Protein AF-A0AA35WGQ4-F1 (afdb_monomer_lite)

Foldseek 3Di:
DDDDDDDDDDDPQLVVQLVVCCCVQDAPNPQPLNDYSVVSSQVSVCVVVVHAGDDDDCNCVSDPGHHDD

Organism: Geodia barretti (NCBI:txid519541)

InterPro domains:
  IPR002716 PIN domain [PF01850] (4-64)
  IPR029060 PIN-like domain superfamily [SSF88723] (4-64)

Radius of gyration: 12.16 Å; chains: 1; bounding box: 21×31×33 Å

pLDDT: mean 95.72, std 4.84, range [68.31, 98.56]

Sequence (69 aa):
RRIAVTVVPFDAEQAELAASAYERYGKGRGHPAQLNFGDTFAYALASVWGLPLLYKGEDFSHTDTVAAV

Secondary structure (DSSP, 8-state):
-----------HHHHHHHHHHHHHHBTTSS-TT-B-HHHHHHHHHHHHHTPPBP-SSSTGGGSSPPBP-

Structure (mmCIF, N/CA/C/O backbone):
data_AF-A0AA35WGQ4-F1
#
_entry.id   AF-A0AA35WGQ4-F1
#
loop_
_atom_site.group_PDB
_atom_site.id
_atom_site.type_symbol
_atom_site.label_atom_id
_atom_site.label_alt_id
_atom_site.label_comp_id
_atom_site.label_asym_id
_atom_site.label_entity_id
_atom_site.label_seq_id
_atom_site.pdbx_PDB_ins_code
_atom_site.Cartn_x
_atom_site.Cartn_y
_atom_site.Cartn_z
_atom_site.occupancy
_atom_site.B_iso_or_equiv
_atom_site.auth_seq_id
_atom_site.auth_comp_id
_atom_site.auth_asym_id
_atom_site.auth_atom_id
_atom_site.pdbx_PDB_model_num
ATOM 1 N N . ARG A 1 1 ? -1.330 -15.538 23.100 1.00 68.31 1 ARG A N 1
ATOM 2 C CA . ARG A 1 1 ? -2.513 -15.714 22.219 1.00 68.31 1 ARG A CA 1
ATOM 3 C C . ARG A 1 1 ? -1.994 -15.734 20.783 1.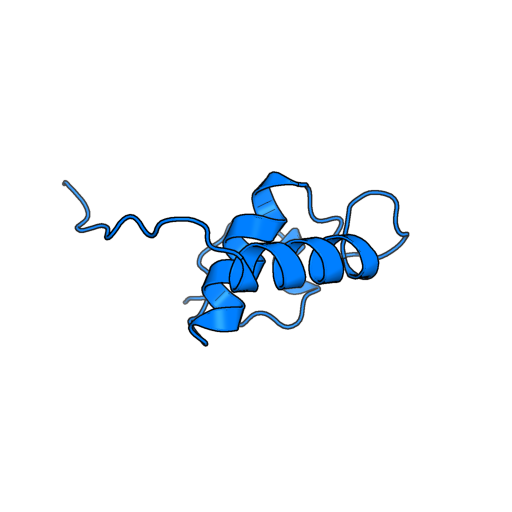00 68.31 1 ARG A C 1
ATOM 5 O O . ARG A 1 1 ? -1.314 -14.784 20.427 1.00 68.31 1 ARG A O 1
ATOM 12 N N . ARG A 1 2 ? -2.184 -16.813 20.010 1.00 78.25 2 ARG A N 1
ATOM 13 C CA . ARG A 1 2 ? -1.849 -16.815 18.572 1.00 78.25 2 ARG A CA 1
ATOM 14 C C . ARG A 1 2 ? -3.036 -16.239 17.811 1.00 78.25 2 ARG A C 1
ATOM 16 O O . ARG A 1 2 ? -4.171 -16.590 18.121 1.00 78.25 2 ARG A O 1
ATOM 23 N N . ILE A 1 3 ? -2.764 -15.330 16.888 1.00 85.38 3 ILE A N 1
ATOM 24 C CA . ILE A 1 3 ? -3.769 -14.770 15.987 1.00 85.38 3 ILE A CA 1
ATOM 25 C C . ILE A 1 3 ? -3.861 -15.727 14.795 1.00 85.38 3 ILE A C 1
ATOM 27 O O . ILE A 1 3 ? -2.829 -16.216 14.333 1.00 85.38 3 ILE A O 1
ATOM 31 N N . ALA A 1 4 ? -5.072 -16.042 14.339 1.00 90.62 4 ALA A N 1
ATOM 32 C CA . ALA A 1 4 ? -5.254 -16.780 13.095 1.00 90.62 4 ALA A CA 1
ATOM 33 C C . ALA A 1 4 ? -4.994 -15.812 11.934 1.00 90.62 4 ALA A C 1
ATOM 35 O O . ALA A 1 4 ? -5.721 -14.834 11.781 1.00 90.62 4 ALA A O 1
ATOM 36 N N . VAL A 1 5 ? -3.927 -16.054 11.173 1.00 93.81 5 VAL A N 1
ATOM 37 C CA . VAL A 1 5 ? -3.517 -15.226 10.033 1.00 93.81 5 VAL A CA 1
ATOM 38 C C . VAL A 1 5 ? -3.406 -16.127 8.813 1.00 93.81 5 VAL A C 1
ATOM 40 O O . VAL A 1 5 ? -2.767 -17.178 8.879 1.00 93.81 5 VAL A O 1
ATOM 43 N N . THR A 1 6 ? -4.005 -15.69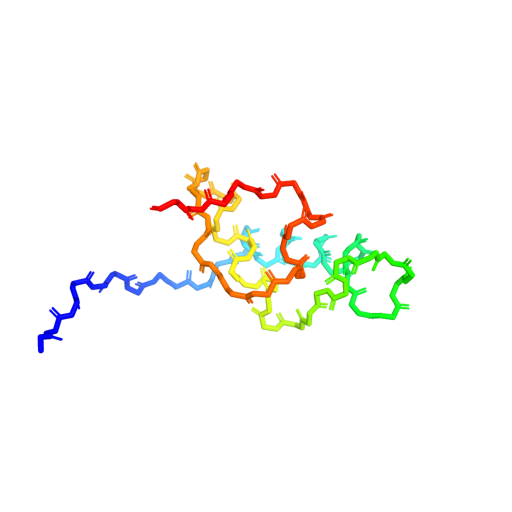9 7.708 1.00 94.69 6 THR A N 1
ATOM 44 C CA . THR A 1 6 ? -3.791 -16.306 6.393 1.00 94.69 6 THR A CA 1
ATOM 45 C C . THR A 1 6 ? -2.665 -15.553 5.702 1.00 94.69 6 THR A C 1
ATOM 47 O O . THR A 1 6 ? -2.750 -14.339 5.535 1.00 94.69 6 THR A O 1
ATOM 50 N N . VAL A 1 7 ? -1.607 -16.263 5.311 1.00 95.44 7 VAL A N 1
ATOM 51 C CA . VAL A 1 7 ? -0.524 -15.686 4.505 1.00 95.44 7 VAL A CA 1
ATOM 52 C C . VAL A 1 7 ? -0.907 -15.803 3.038 1.00 95.44 7 VAL A C 1
ATOM 54 O O . VAL A 1 7 ? -1.211 -16.898 2.566 1.00 95.44 7 VAL A O 1
ATOM 57 N N . VAL A 1 8 ? -0.889 -14.678 2.333 1.00 96.38 8 VAL A N 1
ATOM 58 C CA . VAL A 1 8 ? -1.249 -14.598 0.916 1.00 96.38 8 VAL A CA 1
ATOM 59 C C . VAL A 1 8 ? 0.032 -14.456 0.088 1.00 96.38 8 VAL A C 1
ATOM 61 O O . VAL A 1 8 ? 0.865 -13.612 0.426 1.00 96.38 8 VAL A O 1
ATOM 64 N N . PRO A 1 9 ? 0.237 -15.272 -0.963 1.00 97.38 9 PRO A N 1
ATOM 65 C CA . PRO A 1 9 ? 1.325 -15.062 -1.911 1.00 97.38 9 PRO A CA 1
ATOM 66 C C . PRO A 1 9 ? 1.167 -13.735 -2.658 1.00 97.38 9 PRO A C 1
ATOM 68 O O . PRO A 1 9 ? 0.056 -13.337 -3.002 1.00 97.38 9 PRO A O 1
ATOM 71 N N . PHE A 1 10 ? 2.288 -13.083 -2.951 1.00 97.50 10 PHE A N 1
ATOM 72 C CA . PHE A 1 10 ? 2.299 -11.913 -3.820 1.00 97.50 10 PHE A CA 1
ATOM 73 C C . PHE A 1 10 ? 2.263 -12.364 -5.282 1.00 97.50 10 PHE A C 1
ATOM 75 O O . PHE A 1 10 ? 3.126 -13.136 -5.710 1.00 97.50 10 PHE A O 1
ATOM 82 N N . ASP A 1 11 ? 1.259 -11.916 -6.026 1.00 98.06 11 ASP A N 1
ATOM 83 C CA . ASP A 1 11 ? 1.026 -12.288 -7.422 1.00 98.06 11 ASP A CA 1
ATOM 84 C C . ASP A 1 11 ? 1.246 -11.103 -8.382 1.00 98.06 11 ASP A C 1
ATOM 86 O O . ASP A 1 11 ? 1.661 -10.013 -7.984 1.00 98.06 11 ASP A O 1
ATOM 90 N N . ALA A 1 12 ? 1.028 -11.344 -9.676 1.00 98.50 12 ALA A N 1
ATOM 91 C CA . ALA A 1 12 ? 1.261 -10.351 -10.721 1.00 98.50 12 ALA A CA 1
ATOM 92 C C . ALA A 1 12 ? 0.300 -9.153 -10.637 1.00 98.50 12 ALA A C 1
ATOM 94 O O . ALA A 1 12 ? 0.728 -8.022 -10.852 1.00 98.50 12 ALA A O 1
ATOM 95 N N . GLU A 1 13 ? -0.966 -9.380 -10.278 1.00 98.38 13 GLU A N 1
ATOM 96 C CA . GLU A 1 13 ? -1.959 -8.309 -10.141 1.00 98.38 13 GLU A CA 1
ATOM 97 C C . GLU A 1 13 ? -1.576 -7.370 -8.990 1.00 98.38 13 GLU A C 1
ATOM 99 O O . GLU A 1 13 ? -1.544 -6.147 -9.144 1.00 98.38 13 GLU A O 1
ATOM 104 N N . GLN A 1 14 ? -1.173 -7.942 -7.852 1.00 98.56 14 GLN A N 1
ATOM 105 C CA . GLN A 1 14 ? -0.661 -7.166 -6.728 1.00 98.56 14 GLN A CA 1
ATOM 106 C C . GLN A 1 14 ? 0.640 -6.428 -7.088 1.00 98.56 14 GLN A C 1
ATOM 108 O O . GLN A 1 14 ? 0.845 -5.308 -6.623 1.00 98.56 14 GLN A O 1
ATOM 113 N N . ALA A 1 15 ? 1.506 -7.002 -7.931 1.00 98.50 15 ALA A N 1
ATOM 114 C CA . ALA A 1 15 ? 2.738 -6.353 -8.386 1.00 98.50 15 ALA A CA 1
ATOM 115 C C . ALA A 1 15 ? 2.477 -5.107 -9.247 1.00 98.50 15 ALA A C 1
ATOM 117 O O . ALA A 1 15 ? 3.094 -4.063 -9.017 1.00 98.50 15 ALA A O 1
ATOM 118 N N . GLU A 1 16 ? 1.549 -5.188 -10.199 1.00 98.56 16 GLU A N 1
ATOM 119 C CA . GLU A 1 16 ? 1.148 -4.049 -11.036 1.00 98.56 16 GLU A CA 1
ATOM 120 C C . GLU A 1 16 ? 0.533 -2.925 -10.193 1.00 98.56 16 GLU A C 1
ATOM 122 O O . GLU A 1 16 ? 0.862 -1.741 -10.359 1.00 98.56 16 GLU A O 1
ATOM 127 N N . LEU A 1 17 ? -0.312 -3.296 -9.229 1.00 98.31 17 LEU A N 1
ATOM 128 C CA . LEU A 1 17 ? -0.955 -2.334 -8.347 1.00 98.31 17 LEU A CA 1
ATOM 129 C C . LEU A 1 17 ? 0.034 -1.706 -7.358 1.00 98.31 17 LEU A C 1
ATOM 131 O O . LEU A 1 17 ? -0.022 -0.501 -7.124 1.00 98.31 17 LEU A O 1
ATOM 135 N N . ALA A 1 18 ? 0.981 -2.481 -6.827 1.00 98.56 18 ALA A N 1
ATOM 136 C CA . ALA A 1 18 ? 2.045 -1.980 -5.961 1.00 98.56 18 ALA A CA 1
ATOM 137 C C . ALA A 1 18 ? 2.941 -0.963 -6.687 1.00 98.56 18 ALA A C 1
ATOM 139 O O . ALA A 1 18 ? 3.270 0.082 -6.120 1.00 98.56 18 ALA A O 1
ATOM 140 N N . ALA A 1 19 ? 3.298 -1.225 -7.950 1.00 98.44 19 ALA A N 1
ATOM 141 C CA . ALA A 1 19 ? 4.063 -0.287 -8.770 1.00 98.44 19 ALA A CA 1
ATOM 142 C C . ALA A 1 19 ? 3.294 1.027 -8.983 1.00 98.44 19 ALA A C 1
ATOM 144 O O . ALA A 1 19 ? 3.824 2.106 -8.707 1.00 98.44 19 ALA A O 1
ATOM 145 N N . SER A 1 20 ? 2.018 0.930 -9.366 1.00 98.12 20 SER A N 1
ATOM 146 C CA . SER A 1 20 ? 1.129 2.087 -9.541 1.00 98.12 20 SER A CA 1
ATOM 147 C C . SER A 1 20 ? 0.960 2.885 -8.239 1.00 98.12 20 SER A C 1
ATOM 149 O O . SER A 1 20 ? 1.018 4.118 -8.230 1.00 98.12 20 SER A O 1
ATOM 151 N N . ALA A 1 21 ? 0.824 2.192 -7.106 1.00 98.12 21 ALA A N 1
ATOM 152 C CA . ALA A 1 21 ? 0.752 2.804 -5.785 1.00 98.12 21 ALA A CA 1
ATOM 153 C C . ALA A 1 21 ? 2.048 3.539 -5.430 1.00 98.12 21 ALA A C 1
ATOM 155 O O . ALA A 1 21 ? 1.996 4.651 -4.908 1.00 98.12 21 ALA A O 1
ATOM 156 N N . TYR A 1 22 ? 3.216 2.972 -5.742 1.00 98.44 22 TYR A N 1
ATOM 157 C CA . TYR A 1 22 ? 4.497 3.632 -5.490 1.00 98.44 22 TYR A CA 1
ATOM 158 C C . TYR A 1 22 ? 4.695 4.881 -6.355 1.00 98.44 22 TYR A C 1
ATOM 160 O O . TYR A 1 22 ? 5.277 5.867 -5.905 1.00 98.44 22 TYR A O 1
ATOM 168 N N . GLU A 1 23 ? 4.226 4.870 -7.599 1.00 98.19 23 GLU A N 1
ATOM 169 C CA . GLU A 1 23 ? 4.267 6.053 -8.462 1.00 98.19 23 GLU A CA 1
ATOM 170 C C . GLU A 1 23 ? 3.410 7.193 -7.906 1.00 98.19 23 GLU A C 1
ATOM 172 O O . GLU A 1 23 ? 3.856 8.342 -7.898 1.00 98.19 23 GLU A O 1
ATOM 177 N N . ARG A 1 24 ? 2.222 6.871 -7.383 1.00 98.00 24 ARG A N 1
ATOM 178 C CA . ARG A 1 24 ? 1.261 7.851 -6.858 1.00 98.00 24 ARG A CA 1
ATOM 179 C C . ARG A 1 24 ? 1.583 8.326 -5.440 1.00 98.00 24 ARG A C 1
ATOM 181 O O . ARG A 1 24 ? 1.500 9.516 -5.152 1.00 98.00 24 ARG A O 1
ATOM 188 N N . TYR A 1 25 ? 1.925 7.398 -4.556 1.00 98.25 25 TYR A N 1
ATOM 189 C CA . TYR A 1 25 ? 1.992 7.603 -3.108 1.00 98.25 25 TYR A CA 1
ATOM 190 C C . TYR A 1 25 ? 3.387 7.404 -2.520 1.00 98.25 25 TYR A C 1
ATOM 192 O O . TYR A 1 25 ? 3.591 7.680 -1.338 1.00 98.25 25 TYR A O 1
ATOM 200 N N . GLY A 1 26 ? 4.341 6.932 -3.324 1.00 97.88 26 GLY A N 1
ATOM 201 C CA . GLY A 1 26 ? 5.648 6.508 -2.849 1.00 97.88 26 GLY A CA 1
ATOM 202 C C . GLY A 1 26 ? 6.492 7.626 -2.245 1.00 97.88 26 GLY A C 1
ATOM 203 O O . GLY A 1 26 ? 6.397 8.810 -2.592 1.00 97.88 26 GLY A O 1
ATOM 204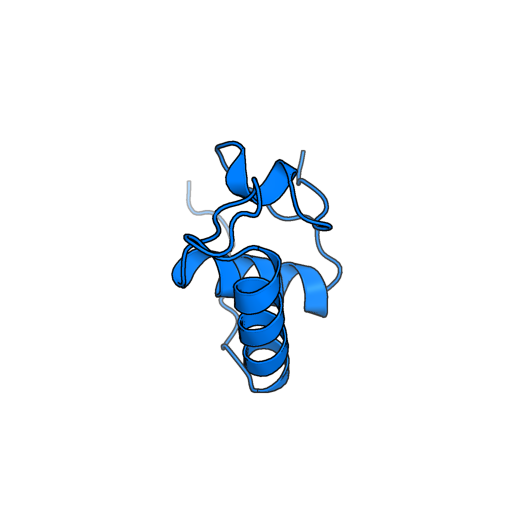 N N . LYS A 1 27 ? 7.388 7.231 -1.346 1.00 97.75 27 LYS A N 1
ATOM 205 C CA . LYS A 1 27 ? 8.364 8.118 -0.724 1.00 97.75 27 LYS A CA 1
ATOM 206 C C . LYS A 1 27 ? 9.206 8.830 -1.782 1.00 97.75 27 LYS A C 1
ATOM 208 O O . LYS A 1 27 ? 9.721 8.215 -2.714 1.00 97.75 27 LYS A O 1
ATOM 213 N N . GLY A 1 28 ? 9.353 10.145 -1.633 1.00 96.25 28 GLY A N 1
ATOM 214 C CA . GLY A 1 28 ? 10.090 10.978 -2.589 1.00 96.25 28 GLY A CA 1
ATOM 215 C C . GLY A 1 28 ? 9.317 11.351 -3.862 1.00 96.25 28 GLY A C 1
ATOM 216 O O . GLY A 1 28 ? 9.879 12.029 -4.716 1.00 96.25 28 GLY A O 1
ATOM 217 N N . ARG A 1 29 ? 8.032 10.981 -3.987 1.00 95.38 29 ARG A N 1
ATOM 218 C CA . ARG A 1 29 ? 7.150 11.432 -5.086 1.00 95.38 29 ARG A CA 1
ATOM 219 C C . ARG A 1 29 ? 6.468 12.781 -4.833 1.00 95.38 29 ARG A C 1
ATOM 221 O O . ARG A 1 29 ? 5.800 13.302 -5.714 1.00 95.38 29 ARG A O 1
ATOM 228 N N . GLY A 1 30 ? 6.624 13.342 -3.632 1.00 96.00 30 GLY A N 1
ATOM 229 C CA . GLY A 1 30 ? 5.968 14.590 -3.217 1.00 96.00 30 GLY A CA 1
ATOM 230 C C . GLY A 1 30 ? 4.548 14.419 -2.659 1.00 96.00 30 GLY A C 1
ATOM 231 O O . GLY A 1 30 ? 3.935 15.403 -2.262 1.00 96.00 30 GLY A O 1
ATOM 232 N N . HIS A 1 31 ? 4.035 13.187 -2.579 1.00 96.75 31 HIS A N 1
ATOM 233 C CA . HIS A 1 31 ? 2.712 12.893 -2.026 1.00 96.75 31 HIS A CA 1
ATOM 234 C C . HIS A 1 31 ? 2.743 12.728 -0.488 1.00 96.75 31 HIS A C 1
ATOM 236 O O . HIS A 1 31 ? 3.647 12.052 -0.001 1.00 96.75 31 HIS A O 1
ATOM 242 N N . PRO A 1 32 ? 1.776 13.247 0.299 1.00 96.75 32 PRO A N 1
ATOM 243 C CA . PRO A 1 32 ? 1.797 13.163 1.770 1.00 96.75 32 PRO A CA 1
ATOM 244 C C . PRO A 1 32 ? 1.936 11.751 2.365 1.00 96.75 32 PRO A C 1
ATOM 246 O O . PRO A 1 32 ? 2.623 11.593 3.364 1.00 96.75 32 PRO A O 1
ATOM 249 N N . ALA A 1 33 ? 1.344 10.736 1.726 1.00 96.81 33 ALA A N 1
ATOM 250 C CA . ALA A 1 33 ? 1.411 9.331 2.157 1.00 96.81 33 ALA A CA 1
ATOM 251 C C . ALA A 1 33 ? 2.839 8.775 2.327 1.00 96.81 33 ALA A C 1
ATOM 253 O O . ALA A 1 33 ? 3.076 7.968 3.214 1.00 96.81 33 ALA A O 1
ATOM 254 N N . GLN A 1 34 ? 3.787 9.196 1.478 1.00 97.44 34 GLN A N 1
ATOM 255 C CA . GLN A 1 34 ? 5.198 8.777 1.520 1.00 97.44 34 GLN A CA 1
ATOM 256 C C . GLN A 1 34 ? 5.429 7.254 1.673 1.00 97.44 34 GLN A C 1
ATOM 258 O O . GLN A 1 34 ? 6.389 6.846 2.332 1.00 97.44 34 GLN A O 1
ATOM 263 N N . LEU A 1 35 ? 4.607 6.419 1.021 1.00 98.00 35 LEU A N 1
ATOM 264 C CA . LEU A 1 35 ? 4.674 4.957 1.139 1.00 98.00 35 LEU A CA 1
ATOM 265 C C . LEU A 1 35 ? 6.067 4.425 0.780 1.00 98.00 35 LEU A C 1
ATOM 267 O O . LEU A 1 35 ? 6.650 4.773 -0.253 1.00 98.00 35 LEU A O 1
ATOM 271 N N . ASN A 1 36 ? 6.613 3.547 1.612 1.00 97.25 36 ASN A N 1
ATOM 272 C CA . ASN A 1 36 ? 7.833 2.816 1.295 1.00 97.25 36 ASN A CA 1
ATOM 273 C C . ASN A 1 36 ? 7.530 1.582 0.416 1.00 97.25 36 ASN A C 1
ATOM 275 O O . ASN A 1 36 ? 6.377 1.243 0.164 1.00 97.25 36 ASN A O 1
ATOM 279 N N . PHE A 1 37 ? 8.570 0.891 -0.060 1.00 96.12 37 PHE A N 1
ATOM 280 C CA . PHE A 1 37 ? 8.396 -0.302 -0.900 1.00 96.12 37 PHE A CA 1
ATOM 281 C C . PHE A 1 37 ? 7.575 -1.407 -0.207 1.00 96.12 37 PHE A C 1
ATOM 283 O O . PHE A 1 37 ? 6.681 -1.978 -0.818 1.00 96.12 37 PHE A O 1
ATOM 290 N N . GLY A 1 38 ? 7.819 -1.664 1.080 1.00 96.50 38 GLY A N 1
ATOM 291 C CA . GLY A 1 38 ? 7.065 -2.622 1.894 1.00 96.50 38 GLY A CA 1
ATOM 292 C C . GLY A 1 38 ? 5.580 -2.273 2.038 1.00 96.50 38 GLY A C 1
ATOM 293 O O . GLY A 1 38 ? 4.728 -3.157 1.974 1.00 96.50 38 GLY A O 1
ATOM 294 N N . ASP A 1 39 ? 5.256 -0.986 2.156 1.00 97.94 39 ASP A N 1
ATOM 295 C CA . ASP A 1 39 ? 3.870 -0.523 2.292 1.00 97.94 39 ASP A CA 1
ATOM 296 C C . ASP A 1 39 ? 3.037 -0.827 1.044 1.00 97.94 39 ASP A C 1
ATOM 298 O O . ASP A 1 39 ? 1.837 -1.083 1.140 1.00 97.94 39 ASP A O 1
ATOM 302 N N . THR A 1 40 ? 3.671 -0.854 -0.132 1.00 98.06 40 THR A N 1
ATOM 303 C CA . THR A 1 40 ? 2.963 -1.127 -1.389 1.00 98.06 40 THR A CA 1
ATOM 304 C C . THR A 1 40 ? 2.426 -2.551 -1.481 1.00 98.06 40 THR A C 1
ATOM 306 O O . THR A 1 40 ? 1.397 -2.755 -2.115 1.00 98.06 40 THR A O 1
ATOM 309 N N . PHE A 1 41 ? 3.031 -3.520 -0.784 1.00 98.12 41 PHE A N 1
ATOM 310 C CA . PHE A 1 41 ? 2.493 -4.881 -0.688 1.00 98.12 41 PHE A CA 1
ATOM 311 C C . PHE A 1 41 ? 1.194 -4.907 0.119 1.00 98.12 41 PHE A C 1
ATOM 313 O O . PHE A 1 41 ? 0.212 -5.523 -0.292 1.00 98.12 41 PHE A O 1
ATOM 320 N N . ALA A 1 42 ? 1.178 -4.207 1.257 1.00 97.69 42 ALA A N 1
ATOM 321 C CA . ALA A 1 42 ? -0.005 -4.099 2.104 1.00 97.69 42 ALA A CA 1
ATOM 322 C C . ALA A 1 42 ? -1.132 -3.335 1.395 1.00 97.69 42 ALA A C 1
ATOM 324 O O . ALA A 1 42 ? -2.276 -3.789 1.396 1.00 97.69 42 ALA A O 1
ATOM 325 N N . TYR A 1 43 ? -0.791 -2.221 0.737 1.00 98.38 43 TYR A N 1
ATOM 326 C CA . TYR A 1 43 ? -1.711 -1.455 -0.100 1.00 98.38 43 TYR A CA 1
ATOM 327 C C . TYR A 1 43 ? -2.312 -2.324 -1.209 1.00 98.38 43 TYR A C 1
ATOM 329 O O . TYR A 1 43 ? -3.532 -2.357 -1.369 1.00 98.38 43 TYR A O 1
ATOM 337 N N . ALA A 1 44 ? -1.469 -3.040 -1.960 1.00 98.50 44 ALA A N 1
ATOM 338 C CA . ALA A 1 44 ? -1.905 -3.829 -3.102 1.00 98.50 44 ALA A CA 1
ATOM 339 C C . ALA A 1 44 ? -2.846 -4.957 -2.678 1.00 98.50 44 ALA A C 1
ATOM 341 O O . ALA A 1 44 ? -3.934 -5.073 -3.234 1.00 98.50 44 ALA A O 1
ATOM 342 N N . LEU A 1 45 ? -2.485 -5.732 -1.651 1.00 98.31 45 LEU A N 1
ATOM 343 C CA . LEU A 1 45 ? -3.342 -6.808 -1.155 1.00 98.31 45 LEU A CA 1
ATOM 344 C C . LEU A 1 45 ? -4.700 -6.278 -0.671 1.00 9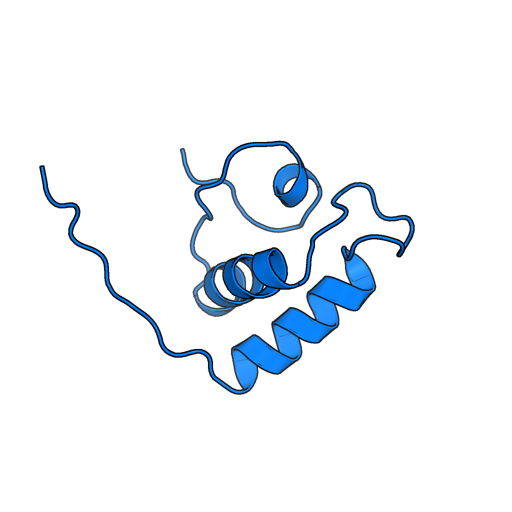8.31 45 LEU A C 1
ATOM 346 O O . LEU A 1 45 ? -5.738 -6.817 -1.051 1.00 98.31 45 LEU A O 1
ATOM 350 N N . ALA A 1 46 ? -4.700 -5.209 0.133 1.00 98.00 46 ALA A N 1
ATOM 351 C CA . ALA A 1 46 ? -5.930 -4.591 0.627 1.00 98.00 46 ALA A CA 1
ATOM 352 C C . ALA A 1 46 ? -6.822 -4.100 -0.524 1.00 98.00 46 ALA A C 1
ATOM 354 O O . ALA A 1 46 ? -8.034 -4.307 -0.504 1.00 98.00 46 ALA A O 1
ATOM 355 N N . SER A 1 47 ? -6.211 -3.511 -1.550 1.00 97.56 47 SER A N 1
ATOM 356 C CA . SER A 1 47 ? -6.915 -2.941 -2.697 1.00 97.56 47 SER A CA 1
ATOM 357 C C . SER A 1 47 ? -7.482 -4.010 -3.633 1.00 97.56 47 SER A C 1
ATOM 359 O O . SER A 1 47 ? -8.653 -3.923 -3.993 1.00 97.56 47 SER A O 1
ATOM 361 N N . VAL A 1 48 ? -6.708 -5.050 -3.976 1.00 97.75 48 VAL A N 1
ATOM 362 C CA . VAL A 1 48 ? -7.187 -6.167 -4.818 1.00 97.75 48 VAL A CA 1
ATOM 363 C C . VAL A 1 48 ? -8.336 -6.903 -4.128 1.00 97.75 48 VAL A C 1
ATOM 365 O O . VAL A 1 48 ? -9.322 -7.265 -4.764 1.00 97.75 48 VAL A O 1
ATOM 368 N N . TRP A 1 49 ? -8.242 -7.114 -2.813 1.00 96.62 49 TRP A N 1
ATOM 369 C CA . TRP A 1 49 ? -9.256 -7.868 -2.068 1.00 96.62 49 TRP A CA 1
ATOM 370 C C . TRP A 1 49 ? -10.418 -6.995 -1.576 1.00 96.62 49 TRP A C 1
ATOM 372 O O . TRP A 1 49 ? -11.384 -7.523 -1.025 1.00 96.62 49 TRP A O 1
ATOM 382 N N . GLY A 1 50 ? -10.341 -5.671 -1.752 1.00 96.44 50 GLY A N 1
ATOM 383 C CA . GLY A 1 50 ? -11.339 -4.724 -1.253 1.00 96.44 50 GLY A CA 1
ATOM 384 C C . GLY A 1 50 ? -11.502 -4.764 0.270 1.00 96.44 50 GLY A C 1
ATOM 385 O O . GLY A 1 50 ? -12.605 -4.555 0.778 1.00 96.44 50 GLY A O 1
ATOM 386 N N . LEU A 1 51 ? -10.431 -5.082 1.002 1.00 97.19 51 LEU A N 1
ATOM 387 C CA . LEU A 1 51 ? -10.448 -5.218 2.456 1.00 97.19 51 LEU A CA 1
ATOM 388 C C . LEU A 1 51 ? -9.845 -3.988 3.140 1.00 97.19 51 LEU A C 1
ATOM 390 O O . LEU A 1 51 ? -8.897 -3.396 2.624 1.00 97.19 51 LEU A O 1
ATOM 394 N N . PRO A 1 52 ? -10.346 -3.617 4.331 1.00 97.56 52 PRO A N 1
ATOM 395 C CA . PRO A 1 52 ? -9.739 -2.551 5.106 1.00 97.56 52 PRO A CA 1
ATOM 396 C C . PRO A 1 52 ? -8.346 -2.959 5.605 1.00 97.56 52 PRO A C 1
ATOM 398 O O . PRO A 1 52 ? -8.111 -4.111 5.982 1.00 97.56 52 PRO A O 1
ATOM 401 N N . LEU A 1 53 ? -7.426 -1.996 5.642 1.00 97.38 53 LEU A N 1
ATOM 402 C CA . LEU A 1 53 ? -6.049 -2.195 6.074 1.00 97.38 53 LEU A CA 1
ATOM 403 C C . LEU A 1 53 ? -5.880 -1.764 7.533 1.00 97.38 53 LEU A C 1
ATOM 405 O O . LEU A 1 53 ? -6.179 -0.629 7.902 1.00 97.38 53 LEU A O 1
ATOM 409 N N . LEU A 1 54 ? -5.361 -2.666 8.366 1.00 96.12 54 LEU A N 1
ATOM 410 C CA . LEU A 1 54 ? -4.933 -2.333 9.721 1.00 96.12 54 LEU A CA 1
ATOM 411 C C . LEU A 1 54 ? -3.488 -1.832 9.686 1.00 96.12 54 LEU A C 1
ATOM 413 O O . LEU A 1 54 ? -2.578 -2.579 9.328 1.00 96.12 54 LEU A O 1
ATOM 417 N N . TYR A 1 55 ? -3.271 -0.589 10.100 1.00 95.25 55 TYR A N 1
ATOM 418 C CA . TYR A 1 55 ? -1.952 0.034 10.147 1.00 95.25 55 TYR A CA 1
ATOM 419 C C . TYR A 1 55 ? -1.820 0.957 11.362 1.00 95.25 55 TYR A C 1
ATOM 421 O O . TYR A 1 55 ? -2.781 1.242 12.075 1.00 95.25 55 TYR A O 1
ATOM 429 N N . LYS A 1 56 ? -0.595 1.422 11.607 1.00 94.38 56 LYS A N 1
ATOM 430 C CA . LYS A 1 56 ? -0.286 2.461 12.590 1.00 94.38 56 LYS A CA 1
ATOM 431 C C . LYS A 1 56 ? 0.505 3.566 11.899 1.00 94.38 56 LYS A C 1
ATOM 433 O O . LYS A 1 56 ? 1.402 3.257 11.123 1.00 94.38 56 LYS A O 1
ATOM 438 N N . GLY A 1 57 ? 0.228 4.819 12.254 1.00 90.88 57 GLY A N 1
ATOM 439 C CA . GLY A 1 57 ? 0.819 5.998 11.616 1.00 90.88 57 GLY A CA 1
ATOM 440 C C . GLY A 1 57 ? -0.168 6.661 10.657 1.00 90.88 57 GLY A C 1
ATOM 441 O O . GLY A 1 57 ? -1.344 6.308 10.657 1.00 90.88 57 GLY A O 1
ATOM 442 N N . GLU A 1 58 ? 0.318 7.607 9.857 1.00 89.94 58 GLU A N 1
ATOM 443 C CA . GLU A 1 58 ? -0.509 8.428 8.953 1.00 89.94 58 GLU A CA 1
ATOM 444 C C . GLU A 1 58 ? -0.257 8.131 7.466 1.00 89.94 58 GLU A C 1
ATOM 446 O O . GLU A 1 58 ? -0.942 8.651 6.595 1.00 89.94 58 GLU A O 1
ATOM 451 N N . ASP A 1 59 ? 0.701 7.263 7.147 1.00 91.62 59 ASP A N 1
ATOM 452 C CA . ASP A 1 59 ? 1.142 7.031 5.769 1.00 91.62 59 ASP A CA 1
ATOM 453 C C . ASP A 1 59 ? -0.034 6.572 4.880 1.00 91.62 59 ASP A C 1
ATOM 455 O O . ASP A 1 59 ? -0.340 7.178 3.851 1.00 91.62 59 ASP A O 1
ATOM 459 N N . PHE A 1 60 ? -0.788 5.567 5.334 1.00 96.19 60 PHE A N 1
ATOM 460 C CA . PHE A 1 60 ? -1.961 5.064 4.616 1.00 96.19 60 PHE A CA 1
ATOM 461 C C . PHE A 1 60 ? -3.196 5.974 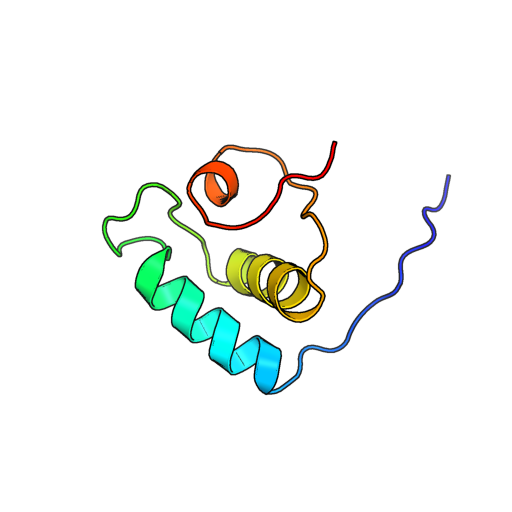4.721 1.00 96.19 60 PHE A C 1
ATOM 463 O O . PHE A 1 60 ? -4.061 5.886 3.849 1.00 96.19 60 PHE A O 1
ATOM 470 N N . SER A 1 61 ? -3.286 6.881 5.706 1.00 95.19 61 SER A N 1
ATOM 471 C CA . SER A 1 61 ? -4.456 7.773 5.861 1.00 95.19 61 SER A CA 1
ATOM 472 C C . SER A 1 61 ? -4.555 8.815 4.741 1.00 95.19 61 SER A C 1
ATOM 474 O O . SER A 1 61 ? -5.623 9.369 4.486 1.00 95.19 61 SER A O 1
ATOM 476 N N . HIS A 1 62 ? -3.456 9.036 4.018 1.00 96.44 62 HIS A N 1
ATOM 477 C CA . HIS A 1 62 ? -3.404 9.870 2.822 1.00 96.44 62 HIS A CA 1
ATOM 478 C C . HIS A 1 62 ? -3.597 9.089 1.513 1.00 96.44 62 HIS A C 1
ATOM 480 O O . HIS A 1 62 ? -3.451 9.657 0.434 1.00 96.44 62 HIS A O 1
ATOM 486 N N . THR A 1 63 ? -3.904 7.797 1.575 1.00 97.00 63 THR A N 1
ATOM 487 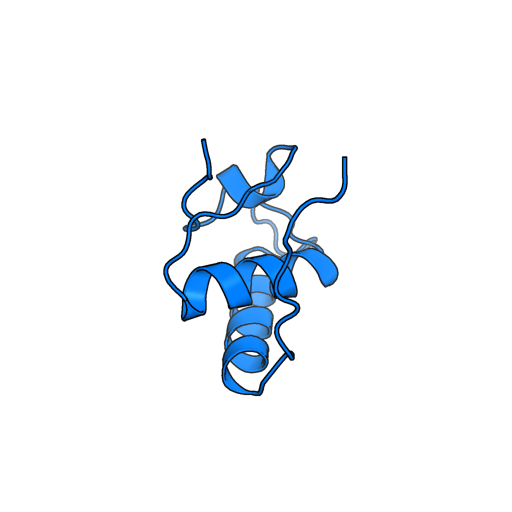C CA . THR A 1 63 ? -4.200 6.978 0.391 1.00 97.00 63 THR A CA 1
ATOM 488 C C . THR A 1 63 ? -5.710 6.843 0.188 1.00 97.00 63 THR A C 1
ATOM 490 O O . THR A 1 63 ? -6.506 7.437 0.908 1.00 97.00 63 THR A O 1
ATOM 493 N N . ASP A 1 64 ? -6.116 6.071 -0.811 1.00 96.50 64 ASP A N 1
ATOM 494 C CA . ASP A 1 64 ? -7.502 5.658 -1.045 1.00 96.50 64 ASP A CA 1
ATOM 495 C C . ASP A 1 64 ? -7.875 4.328 -0.360 1.00 96.50 64 ASP A C 1
ATOM 497 O O . ASP A 1 64 ? -8.965 3.802 -0.589 1.00 96.50 64 ASP A O 1
ATOM 501 N N . THR A 1 65 ? -7.015 3.787 0.511 1.00 96.19 65 THR A N 1
ATOM 502 C CA . THR A 1 65 ? -7.358 2.607 1.321 1.00 96.19 65 THR A CA 1
ATOM 503 C C . THR A 1 65 ? -8.364 2.937 2.423 1.00 96.19 65 THR A C 1
ATOM 505 O O . THR A 1 65 ? -8.442 4.060 2.923 1.00 96.19 65 THR A O 1
ATOM 508 N N . VAL A 1 66 ? -9.133 1.930 2.841 1.00 96.56 66 VAL A N 1
ATOM 509 C CA . VAL A 1 66 ? -10.037 2.034 3.993 1.00 96.56 66 VAL A CA 1
ATOM 510 C C . VAL A 1 66 ? -9.302 1.559 5.243 1.00 96.56 66 VAL A C 1
ATOM 512 O O . VAL A 1 66 ? -8.771 0.451 5.260 1.00 96.56 66 VAL A O 1
ATOM 515 N N . ALA A 1 67 ? -9.287 2.366 6.302 1.00 96.12 67 ALA A N 1
ATOM 516 C CA . ALA A 1 67 ? -8.708 1.959 7.579 1.00 96.12 67 ALA A CA 1
ATOM 517 C C . ALA A 1 67 ? -9.572 0.891 8.269 1.00 96.12 67 ALA A C 1
ATOM 519 O O . ALA A 1 67 ? -10.796 1.022 8.350 1.00 96.12 67 ALA A O 1
ATOM 520 N N . ALA A 1 68 ? -8.935 -0.155 8.794 1.00 95.56 68 ALA A N 1
ATOM 521 C CA . ALA A 1 68 ? -9.588 -1.085 9.710 1.00 95.56 68 ALA A CA 1
ATOM 522 C C . ALA A 1 68 ? -9.751 -0.434 11.095 1.00 95.56 68 ALA A C 1
ATOM 524 O O . ALA A 1 68 ? -8.830 0.230 11.574 1.00 95.56 68 ALA A O 1
ATOM 525 N N . VAL A 1 69 ? -10.915 -0.635 11.721 1.00 83.69 69 VAL A N 1
ATOM 526 C CA . VAL A 1 69 ? -11.264 -0.133 13.065 1.00 83.69 69 VAL A CA 1
ATOM 527 C C . VAL A 1 69 ? -11.121 -1.197 14.144 1.00 83.69 69 VAL A C 1
ATOM 529 O O . VAL A 1 69 ? -11.391 -2.384 13.847 1.00 83.69 69 VAL A O 1
#